Protein AF-A0AAU4IR49-F1 (afdb_monomer_lite)

Radius of gyration: 11.14 Å; chains: 1; bounding box: 33×24×26 Å

Structure (mmCIF, N/CA/C/O backbone):
data_AF-A0AAU4IR49-F1
#
_entry.id   AF-A0AAU4IR49-F1
#
loop_
_atom_site.group_PDB
_atom_site.id
_atom_site.type_symbol
_atom_site.label_atom_id
_atom_site.label_alt_id
_atom_site.label_comp_id
_atom_site.label_asym_id
_atom_site.label_entity_id
_atom_site.label_seq_id
_atom_site.pdbx_PDB_ins_code
_atom_site.Cartn_x
_atom_site.Cartn_y
_atom_site.Cartn_z
_atom_site.occupancy
_atom_site.B_iso_or_equiv
_atom_site.auth_seq_id
_atom_site.auth_comp_id
_atom_site.auth_asym_id
_atom_site.auth_atom_id
_atom_site.pdbx_PDB_model_num
ATOM 1 N N . MET A 1 1 ? -21.748 0.833 3.86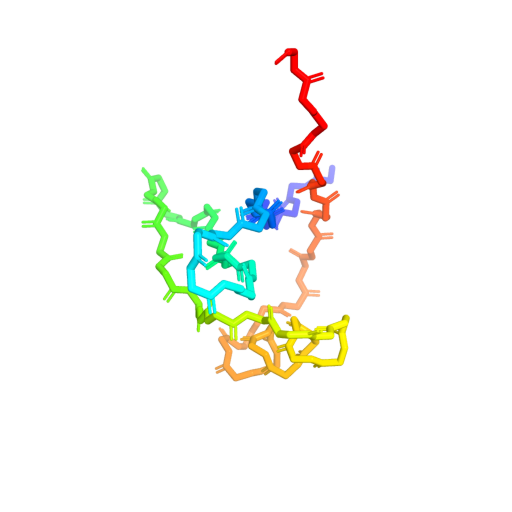2 1.00 49.84 1 MET A N 1
ATOM 2 C CA . MET A 1 1 ? -20.595 -0.084 3.789 1.00 49.84 1 MET A CA 1
ATOM 3 C C . MET A 1 1 ? -19.367 0.753 4.087 1.00 49.84 1 MET A C 1
ATOM 5 O O . MET A 1 1 ? -19.082 1.656 3.314 1.00 49.84 1 MET A O 1
ATOM 9 N N . SER A 1 2 ? -18.756 0.569 5.256 1.00 67.38 2 SER A N 1
ATOM 10 C CA . SER A 1 2 ? -17.570 1.308 5.707 1.00 67.38 2 SER A CA 1
ATOM 11 C C . SER A 1 2 ? -16.374 0.360 5.685 1.00 67.38 2 SER A C 1
ATOM 13 O O . SER A 1 2 ? -15.922 -0.080 6.738 1.00 67.38 2 SER A O 1
ATOM 15 N N . GLY A 1 3 ? -15.930 -0.026 4.491 1.00 73.56 3 GLY A N 1
ATOM 16 C CA . GLY A 1 3 ? -14.716 -0.828 4.370 1.00 73.56 3 GLY A CA 1
ATOM 17 C C . GLY A 1 3 ? -13.473 0.035 4.561 1.00 73.56 3 GLY A C 1
ATOM 18 O O . GLY A 1 3 ? -13.530 1.264 4.479 1.00 73.56 3 GLY A O 1
ATOM 19 N N . VAL A 1 4 ? -12.352 -0.622 4.826 1.00 81.94 4 VAL A N 1
ATOM 20 C CA . VAL A 1 4 ? -11.049 0.013 4.999 1.00 81.94 4 VAL A CA 1
ATOM 21 C C . VAL A 1 4 ? -10.475 0.317 3.608 1.00 81.94 4 VAL A C 1
ATOM 23 O O . VAL A 1 4 ? -10.270 -0.621 2.829 1.00 81.94 4 VAL A O 1
ATOM 26 N N . PRO A 1 5 ? -10.240 1.595 3.253 1.00 86.12 5 PRO A N 1
ATOM 27 C CA . PRO A 1 5 ? -9.678 1.943 1.957 1.00 86.12 5 PRO A CA 1
ATOM 28 C C . PRO A 1 5 ? -8.250 1.422 1.811 1.00 86.12 5 PRO A C 1
ATOM 30 O O . PRO A 1 5 ? -7.408 1.656 2.679 1.00 86.12 5 PRO A O 1
ATOM 33 N N . ILE A 1 6 ? -7.958 0.773 0.688 1.00 87.25 6 ILE A N 1
ATOM 34 C CA . ILE A 1 6 ? -6.586 0.485 0.258 1.00 87.25 6 ILE A CA 1
ATOM 35 C C . ILE A 1 6 ? -6.286 1.285 -0.995 1.00 87.25 6 ILE A C 1
ATOM 37 O O . ILE A 1 6 ? -7.070 1.258 -1.939 1.00 87.25 6 ILE A O 1
ATOM 41 N N . VAL A 1 7 ? -5.131 1.947 -0.997 1.00 89.81 7 VAL A N 1
ATOM 42 C CA . VAL A 1 7 ? -4.616 2.729 -2.118 1.00 89.81 7 VAL A CA 1
ATOM 43 C C . VAL A 1 7 ? -3.375 2.046 -2.674 1.00 89.81 7 VAL A C 1
ATOM 45 O O . VAL A 1 7 ? -2.366 1.885 -1.979 1.00 89.81 7 VAL A O 1
ATOM 48 N N . VAL A 1 8 ? -3.442 1.656 -3.946 1.00 90.50 8 VAL A N 1
ATOM 49 C CA . VAL A 1 8 ? -2.277 1.183 -4.702 1.00 90.50 8 VAL A CA 1
ATOM 50 C C . VAL A 1 8 ? -1.770 2.329 -5.564 1.00 90.50 8 VAL A C 1
ATOM 52 O O . VAL A 1 8 ? -2.400 2.722 -6.544 1.00 90.50 8 VAL A O 1
ATOM 55 N N . HIS A 1 9 ? -0.610 2.856 -5.188 1.00 89.31 9 HIS A N 1
ATOM 56 C CA . HIS A 1 9 ? 0.016 4.004 -5.830 1.00 89.31 9 HIS A CA 1
ATOM 57 C C . HIS A 1 9 ? 0.586 3.637 -7.202 1.00 89.31 9 HIS A C 1
ATOM 59 O O . HIS A 1 9 ? 0.83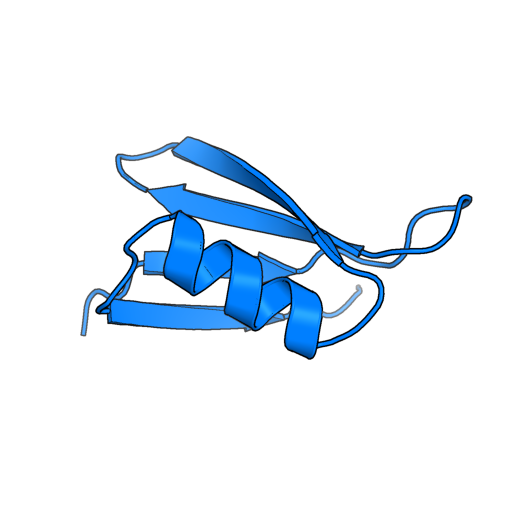7 2.470 -7.525 1.00 89.31 9 HIS A O 1
ATOM 65 N N . ARG A 1 10 ? 0.871 4.663 -8.007 1.00 86.31 10 ARG A N 1
ATOM 66 C CA . ARG A 1 10 ? 1.561 4.498 -9.290 1.00 86.31 10 ARG A CA 1
ATOM 67 C C . ARG A 1 10 ? 2.924 3.799 -9.137 1.00 86.31 10 ARG A C 1
ATOM 69 O O . ARG A 1 10 ? 3.563 3.925 -8.085 1.00 86.31 10 ARG A O 1
ATOM 76 N N . PRO A 1 11 ? 3.410 3.121 -10.193 1.00 88.94 11 PRO A N 1
ATOM 77 C CA . PRO A 1 11 ? 4.738 2.537 -10.181 1.00 88.94 11 PRO A CA 1
ATOM 78 C C . PRO A 1 11 ? 5.827 3.561 -9.851 1.00 88.94 11 PRO A C 1
ATOM 80 O O . PRO A 1 11 ? 5.804 4.689 -10.350 1.00 88.94 11 PRO A O 1
ATOM 83 N N . SER A 1 12 ? 6.785 3.171 -9.014 1.00 86.31 12 SER A N 1
ATOM 84 C CA . SER A 1 12 ? 7.944 4.008 -8.703 1.00 86.31 12 SER A CA 1
ATOM 85 C C . SER A 1 12 ? 9.023 3.900 -9.790 1.00 86.31 12 SER A C 1
ATOM 87 O O . SER A 1 12 ? 8.990 2.995 -10.624 1.00 86.31 12 SER A O 1
ATOM 89 N N . VAL A 1 13 ? 10.017 4.798 -9.770 1.00 86.88 13 VAL A N 1
ATOM 90 C CA . VAL A 1 13 ? 11.158 4.761 -10.711 1.00 86.88 13 VAL A CA 1
ATOM 91 C C . VAL A 1 13 ? 11.958 3.459 -10.581 1.00 86.88 13 VAL A C 1
ATOM 93 O O . VAL A 1 13 ? 12.469 2.954 -11.574 1.00 86.88 13 VAL A O 1
ATOM 96 N N . SER A 1 14 ? 12.024 2.875 -9.381 1.00 85.94 14 SER A N 1
ATOM 97 C CA . SER A 1 14 ? 12.640 1.562 -9.147 1.00 85.94 14 SER A CA 1
ATOM 98 C C . SER A 1 14 ? 11.739 0.380 -9.537 1.00 85.94 14 SER A C 1
ATOM 100 O O . SER A 1 14 ? 12.091 -0.766 -9.275 1.00 85.94 14 SER A O 1
ATOM 102 N N . GLY A 1 15 ? 10.580 0.634 -10.149 1.00 88.38 15 GLY A N 1
ATOM 103 C CA . GLY A 1 15 ? 9.531 -0.359 -10.357 1.00 88.38 15 GLY A CA 1
ATOM 104 C C . GLY A 1 15 ? 8.663 -0.552 -9.113 1.00 88.38 15 GLY A C 1
ATOM 105 O O . GLY A 1 15 ? 8.812 0.160 -8.117 1.00 88.38 15 GLY A O 1
ATOM 106 N N . GLY A 1 16 ? 7.728 -1.502 -9.186 1.00 92.50 16 GLY A N 1
ATOM 107 C CA . GLY A 1 16 ? 6.789 -1.804 -8.102 1.00 92.50 16 GLY A CA 1
ATOM 108 C C . GLY A 1 16 ? 5.832 -0.652 -7.768 1.00 92.50 16 GLY A C 1
ATOM 109 O O . GLY A 1 16 ? 6.045 0.501 -8.136 1.00 92.50 16 GLY A O 1
ATOM 110 N N . ARG A 1 17 ? 4.749 -0.964 -7.064 1.00 92.50 17 ARG A N 1
ATOM 111 C CA . ARG A 1 17 ? 3.708 -0.034 -6.625 1.00 92.50 17 ARG A CA 1
ATOM 112 C C . ARG A 1 17 ? 3.651 -0.022 -5.111 1.00 92.50 17 ARG A C 1
ATOM 114 O O . ARG A 1 17 ? 3.565 -1.069 -4.480 1.00 92.50 17 ARG A O 1
ATOM 121 N N . ARG A 1 18 ? 3.690 1.164 -4.517 1.00 93.06 18 ARG A N 1
ATOM 122 C CA . ARG A 1 18 ? 3.502 1.310 -3.073 1.00 93.06 18 ARG A CA 1
ATOM 123 C C . ARG A 1 18 ? 2.036 1.002 -2.747 1.00 93.06 18 ARG A C 1
ATOM 125 O O . ARG A 1 18 ? 1.161 1.542 -3.413 1.00 93.06 18 ARG A O 1
ATOM 132 N N . ALA A 1 19 ? 1.764 0.172 -1.749 1.00 91.75 19 ALA A N 1
ATOM 133 C CA . ALA A 1 19 ? 0.420 -0.075 -1.236 1.00 91.75 19 ALA A CA 1
ATOM 134 C C . ALA A 1 19 ? 0.280 0.537 0.161 1.00 91.75 19 ALA A C 1
ATOM 136 O O . ALA A 1 19 ? 1.169 0.394 1.007 1.00 91.75 19 ALA A O 1
ATOM 137 N N . THR A 1 20 ? -0.826 1.235 0.401 1.00 93.19 20 THR A N 1
ATOM 138 C CA . THR A 1 20 ? -1.155 1.824 1.703 1.00 93.19 20 THR A CA 1
ATOM 139 C C . THR A 1 20 ? -2.593 1.523 2.084 1.00 93.19 20 THR A C 1
ATOM 141 O O . THR A 1 20 ? -3.456 1.450 1.213 1.00 93.19 20 THR A O 1
ATOM 144 N N . VAL A 1 21 ? -2.861 1.392 3.377 1.00 91.00 21 VAL A N 1
ATOM 145 C CA . VAL A 1 21 ? -4.211 1.235 3.924 1.00 91.00 21 VAL A CA 1
ATOM 146 C C . VAL A 1 21 ? -4.578 2.453 4.760 1.00 91.00 21 VAL A C 1
ATOM 148 O O . VAL A 1 21 ? -3.757 2.917 5.545 1.00 91.00 21 VAL A O 1
ATOM 151 N N . HIS A 1 22 ? -5.801 2.955 4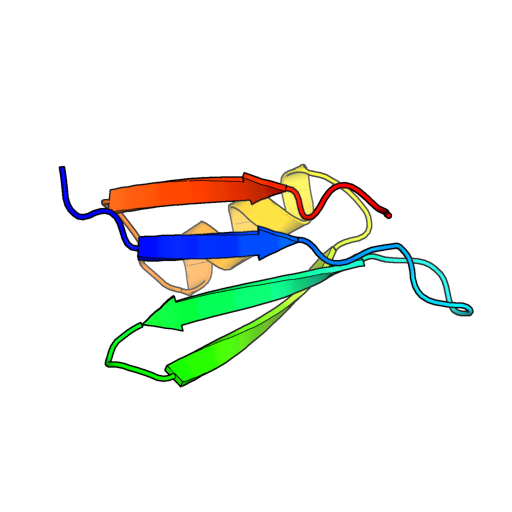.613 1.00 88.56 22 HIS A N 1
ATOM 152 C CA . HIS A 1 22 ? -6.326 4.024 5.452 1.00 88.56 22 HIS A CA 1
ATOM 153 C C . HIS A 1 22 ? -7.128 3.434 6.613 1.00 88.56 22 HIS A C 1
ATOM 155 O O . HIS A 1 22 ? -8.280 3.029 6.448 1.00 88.56 22 HIS A O 1
ATOM 161 N N . ARG A 1 23 ? -6.532 3.379 7.801 1.00 85.12 23 ARG A N 1
ATOM 162 C CA . ARG A 1 23 ? -7.157 2.812 9.000 1.00 85.12 23 ARG A CA 1
ATOM 163 C C . ARG A 1 23 ? -6.929 3.738 10.185 1.00 85.12 23 ARG A C 1
ATOM 165 O O . ARG A 1 23 ? -5.887 4.371 10.289 1.00 85.12 23 ARG A O 1
ATOM 172 N N . ASP A 1 24 ? -7.920 3.835 11.072 1.00 85.94 24 ASP A N 1
ATOM 173 C CA . ASP A 1 24 ? -7.815 4.606 12.318 1.00 85.94 24 ASP A CA 1
ATOM 174 C C . ASP A 1 24 ? -7.382 6.077 12.087 1.00 85.94 24 ASP A C 1
ATOM 176 O O . ASP A 1 24 ? -6.699 6.686 12.908 1.00 85.94 24 ASP A O 1
ATOM 180 N N . GLY A 1 25 ? -7.785 6.653 10.944 1.00 86.81 25 GLY A N 1
ATOM 181 C CA . GLY A 1 25 ? -7.502 8.039 10.554 1.00 86.81 25 GLY A CA 1
ATOM 182 C C . GLY A 1 25 ? -6.100 8.294 9.989 1.00 86.81 25 GLY A C 1
ATOM 183 O O . GLY A 1 25 ? -5.698 9.454 9.896 1.00 86.81 25 GLY A O 1
ATOM 184 N N . ARG A 1 26 ? -5.345 7.250 9.622 1.00 89.38 26 ARG A N 1
ATOM 185 C CA . ARG A 1 26 ? -3.985 7.367 9.072 1.00 89.38 26 ARG A CA 1
ATOM 186 C C . ARG A 1 26 ? -3.728 6.393 7.925 1.00 89.38 26 ARG A C 1
ATOM 188 O O . ARG A 1 26 ? -4.308 5.312 7.879 1.00 89.38 26 ARG A O 1
ATOM 195 N N . ASP A 1 27 ? -2.802 6.771 7.047 1.00 89.94 27 ASP A N 1
ATOM 196 C CA . ASP A 1 27 ? -2.290 5.887 6.002 1.00 89.94 27 ASP A CA 1
ATOM 197 C C . ASP A 1 27 ? -1.113 5.065 6.537 1.00 89.94 27 ASP A C 1
ATOM 199 O O . ASP A 1 27 ? -0.085 5.608 6.951 1.00 89.94 27 ASP A O 1
ATOM 203 N N . GLU A 1 28 ? -1.249 3.745 6.507 1.00 92.56 28 GLU A N 1
ATOM 204 C CA . GLU A 1 28 ? -0.211 2.796 6.900 1.00 92.56 28 GLU A CA 1
ATOM 205 C C . GLU A 1 28 ? 0.392 2.134 5.661 1.00 92.56 28 GLU A C 1
ATOM 207 O O . GLU A 1 28 ? -0.314 1.788 4.713 1.00 92.56 28 GLU A O 1
ATOM 212 N N . PHE A 1 29 ? 1.718 1.976 5.640 1.00 93.25 29 PHE A N 1
ATOM 213 C CA . PHE A 1 29 ? 2.411 1.323 4.533 1.00 93.25 29 PHE A CA 1
ATOM 214 C C . PHE A 1 29 ? 2.310 -0.194 4.664 1.00 93.25 29 PHE A C 1
ATOM 216 O O . PHE A 1 29 ? 2.778 -0.757 5.648 1.00 93.25 29 PHE A O 1
ATOM 223 N N . LEU A 1 30 ? 1.728 -0.826 3.647 1.00 92.25 30 LEU A N 1
ATOM 224 C CA . LEU A 1 30 ? 1.554 -2.272 3.583 1.00 92.25 30 LEU A CA 1
ATOM 225 C C . LEU A 1 30 ? 2.747 -2.968 2.918 1.00 92.25 30 LEU A C 1
ATOM 227 O O . LEU A 1 30 ? 3.182 -4.020 3.367 1.0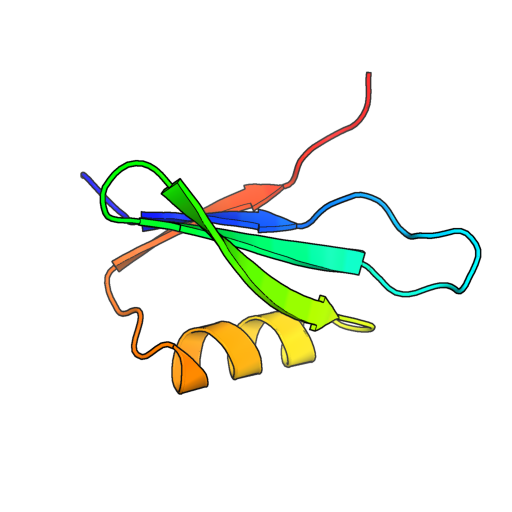0 92.25 30 LEU A O 1
ATOM 231 N N . GLY A 1 31 ? 3.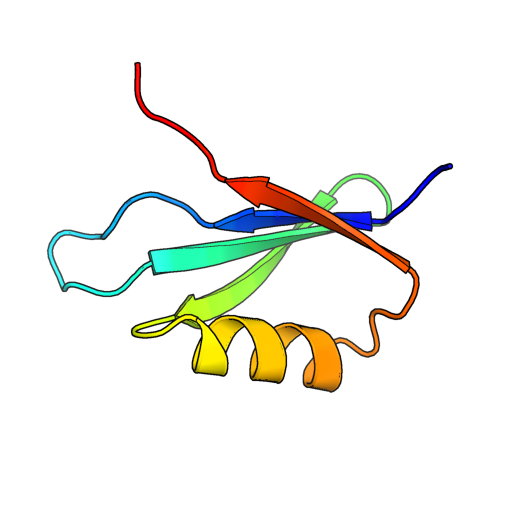295 -2.372 1.857 1.00 94.06 31 GLY A N 1
ATOM 232 C CA . GLY A 1 31 ? 4.403 -2.964 1.113 1.00 94.06 31 GLY A CA 1
ATOM 233 C C . GLY A 1 31 ? 4.545 -2.425 -0.309 1.00 94.06 31 GLY A C 1
ATOM 234 O O . GLY A 1 31 ? 3.750 -1.604 -0.775 1.00 94.06 31 GLY A O 1
ATOM 235 N N . THR A 1 32 ? 5.584 -2.884 -1.009 1.00 95.62 32 THR A N 1
ATOM 236 C CA . THR A 1 32 ? 5.792 -2.598 -2.436 1.00 95.62 32 THR A CA 1
ATOM 237 C C . THR A 1 32 ? 5.371 -3.815 -3.251 1.00 95.62 32 THR A C 1
ATOM 239 O O . THR A 1 32 ? 6.056 -4.833 -3.226 1.00 95.62 32 THR A O 1
ATOM 242 N N . ALA A 1 33 ? 4.260 -3.701 -3.975 1.00 93.19 33 ALA A N 1
ATOM 243 C CA . ALA A 1 33 ? 3.712 -4.748 -4.827 1.00 93.19 33 ALA A CA 1
ATOM 244 C C . ALA A 1 33 ? 4.330 -4.712 -6.229 1.00 93.19 33 ALA A C 1
ATOM 246 O O . ALA A 1 33 ? 4.385 -3.662 -6.869 1.00 93.19 33 ALA A O 1
ATOM 247 N N . TYR A 1 34 ? 4.746 -5.860 -6.744 1.00 93.00 34 TYR A N 1
ATOM 248 C CA . TYR A 1 34 ? 5.150 -6.048 -8.139 1.00 93.00 34 TYR A CA 1
ATOM 249 C C . TYR A 1 34 ? 4.064 -6.760 -8.955 1.00 93.00 34 TYR A C 1
ATOM 251 O O . TYR A 1 34 ? 4.111 -6.751 -10.184 1.00 93.00 34 TYR A O 1
ATOM 259 N N . SER A 1 35 ? 3.072 -7.327 -8.273 1.00 90.50 35 SER A N 1
ATOM 260 C CA . SER A 1 35 ? 1.904 -7.990 -8.838 1.00 90.50 35 SER A CA 1
ATOM 261 C C . SER A 1 35 ? 0.672 -7.786 -7.952 1.00 90.50 35 SER A C 1
ATOM 263 O O . SER A 1 35 ? 0.791 -7.446 -6.774 1.00 90.50 35 SER A O 1
ATOM 265 N N . ASP A 1 36 ? -0.516 -8.054 -8.493 1.00 87.25 36 ASP A N 1
ATOM 266 C CA . ASP A 1 36 ? -1.759 -8.043 -7.708 1.00 87.25 36 ASP A CA 1
ATOM 267 C C . ASP A 1 36 ? -1.726 -9.083 -6.576 1.00 87.25 36 ASP A C 1
ATOM 269 O O . ASP A 1 36 ? -2.322 -8.877 -5.521 1.00 87.25 36 ASP A O 1
ATOM 273 N N . HIS A 1 37 ? -0.981 -10.180 -6.764 1.00 91.31 37 HIS A N 1
ATOM 274 C CA . HIS A 1 37 ? -0.797 -11.204 -5.739 1.00 91.31 37 HIS A CA 1
ATOM 275 C C . HIS A 1 37 ? -0.096 -10.648 -4.494 1.00 91.31 37 HIS A C 1
ATOM 277 O O . HIS A 1 37 ? -0.514 -10.949 -3.380 1.00 91.31 37 HIS A O 1
ATOM 283 N N . ASP A 1 38 ? 0.901 -9.777 -4.668 1.00 93.38 38 ASP A N 1
ATOM 284 C CA . ASP A 1 38 ? 1.586 -9.146 -3.535 1.00 93.38 38 ASP A CA 1
ATOM 285 C C . ASP A 1 38 ? 0.620 -8.275 -2.722 1.00 93.38 38 ASP A C 1
ATOM 287 O O . ASP A 1 38 ? 0.670 -8.263 -1.496 1.00 93.38 38 ASP A O 1
ATOM 291 N N . VAL A 1 39 ? -0.313 -7.589 -3.394 1.00 88.38 39 VAL A N 1
ATOM 292 C CA . VAL A 1 39 ? -1.346 -6.784 -2.723 1.00 88.38 39 VAL A CA 1
ATOM 293 C C . VAL A 1 39 ? -2.256 -7.667 -1.869 1.00 88.38 39 VAL A C 1
ATOM 295 O O . VAL A 1 39 ? -2.544 -7.309 -0.728 1.00 88.38 39 VAL A O 1
ATOM 298 N N . VAL A 1 40 ? -2.678 -8.824 -2.391 1.00 89.44 40 VAL A N 1
ATOM 299 C CA . VAL A 1 40 ? -3.483 -9.803 -1.638 1.00 89.44 40 VAL A CA 1
ATOM 300 C C . VAL A 1 40 ? -2.724 -10.305 -0.410 1.00 89.44 40 VAL A C 1
ATOM 302 O O . VAL A 1 40 ? -3.282 -10.307 0.684 1.00 89.44 40 VAL A O 1
ATOM 305 N N . MET A 1 41 ? -1.441 -10.641 -0.557 1.00 92.94 41 MET A N 1
ATOM 306 C CA . MET A 1 41 ? -0.608 -11.073 0.568 1.00 92.94 41 MET A CA 1
ATOM 307 C C . MET A 1 41 ? -0.513 -10.001 1.662 1.00 92.94 41 MET A C 1
ATOM 309 O O . MET A 1 41 ? -0.637 -10.319 2.842 1.00 92.94 41 MET A O 1
ATOM 313 N N . PHE A 1 42 ? -0.361 -8.723 1.294 1.00 92.00 42 PHE A N 1
ATOM 314 C CA . PHE A 1 42 ? -0.301 -7.641 2.280 1.00 92.00 42 PHE A CA 1
ATOM 315 C C . PHE A 1 42 ? -1.611 -7.457 3.053 1.00 92.00 42 PHE A C 1
ATOM 317 O O . PHE A 1 42 ? -1.598 -7.135 4.239 1.00 92.00 42 PHE A O 1
ATOM 324 N N . ILE A 1 43 ? -2.748 -7.646 2.382 1.00 87.88 43 ILE A N 1
ATOM 325 C CA . ILE A 1 43 ? -4.079 -7.582 2.996 1.00 87.88 43 ILE A CA 1
ATOM 326 C C . ILE A 1 43 ? -4.244 -8.688 4.039 1.00 87.88 43 ILE A C 1
ATOM 328 O O . ILE A 1 43 ? -4.713 -8.423 5.150 1.00 87.88 43 ILE A O 1
ATOM 332 N N . GLU A 1 44 ? -3.868 -9.913 3.667 1.00 89.00 44 GLU A N 1
ATOM 333 C CA . GLU A 1 44 ? -3.947 -11.081 4.542 1.00 89.00 44 GLU A CA 1
ATOM 334 C C . GLU A 1 44 ? -3.042 -10.909 5.765 1.00 89.00 44 GLU A C 1
ATOM 336 O O . GLU A 1 44 ? -3.489 -11.118 6.894 1.00 89.00 44 GLU A O 1
ATOM 341 N N . GLU A 1 45 ? -1.805 -10.448 5.563 1.00 89.31 45 GLU A N 1
ATOM 342 C CA . GLU A 1 45 ? -0.852 -10.187 6.646 1.00 89.31 45 GLU A CA 1
ATOM 343 C C . GLU A 1 45 ? -1.326 -9.062 7.583 1.00 89.31 45 GLU A C 1
ATOM 345 O O . GLU A 1 45 ? -1.180 -9.158 8.802 1.00 89.31 45 GLU A O 1
ATOM 350 N N . ALA A 1 46 ? -1.971 -8.026 7.039 1.00 87.06 46 ALA A N 1
ATOM 351 C CA . ALA A 1 46 ? -2.556 -6.938 7.819 1.00 87.06 46 ALA A CA 1
ATOM 352 C C . ALA A 1 46 ? -3.866 -7.325 8.541 1.00 87.06 46 ALA A C 1
ATOM 354 O O . ALA A 1 46 ? -4.409 -6.521 9.307 1.00 87.06 46 ALA A O 1
ATOM 355 N N . GLY A 1 47 ? -4.391 -8.537 8.311 1.00 87.75 47 GLY A N 1
ATOM 356 C CA . GLY A 1 47 ? -5.618 -9.035 8.933 1.00 87.75 47 GLY A CA 1
ATOM 357 C C . GLY A 1 47 ? -6.873 -8.254 8.533 1.00 87.75 47 GLY A C 1
ATOM 358 O O . GLY A 1 47 ? -7.827 -8.170 9.314 1.00 87.75 47 GLY A O 1
ATOM 359 N N . ILE A 1 48 ? -6.877 -7.638 7.347 1.00 83.25 48 ILE A N 1
ATOM 360 C CA . ILE A 1 48 ? -7.979 -6.784 6.902 1.00 83.25 48 ILE A CA 1
ATOM 361 C C . ILE A 1 48 ? -9.051 -7.648 6.233 1.00 83.25 48 ILE A C 1
ATOM 363 O O . ILE A 1 48 ? -8.796 -8.322 5.241 1.00 83.25 48 ILE A O 1
ATOM 367 N N . THR A 1 49 ? -10.268 -7.617 6.775 1.00 79.06 49 THR A N 1
ATOM 368 C CA . THR A 1 49 ? -11.384 -8.482 6.346 1.00 79.06 49 THR A CA 1
ATOM 369 C C . THR A 1 49 ? -12.526 -7.737 5.652 1.00 79.06 49 THR A C 1
ATOM 371 O O . THR A 1 49 ? -13.326 -8.373 4.972 1.00 79.06 49 THR A O 1
ATOM 374 N N . ASP A 1 50 ? -12.592 -6.408 5.774 1.00 77.12 50 ASP A N 1
ATOM 375 C CA . ASP A 1 50 ? -13.607 -5.564 5.129 1.00 77.12 50 ASP A CA 1
ATOM 376 C C . ASP A 1 50 ? -12.919 -4.483 4.288 1.00 77.12 50 ASP A C 1
ATOM 378 O O . ASP A 1 50 ? -12.486 -3.449 4.802 1.00 77.12 50 ASP A O 1
ATOM 382 N N . LEU A 1 51 ? -12.739 -4.768 2.998 1.00 72.50 51 LEU A N 1
ATOM 383 C CA . LEU A 1 51 ? -11.925 -3.972 2.086 1.00 72.50 51 LEU A CA 1
ATOM 384 C C . LEU A 1 51 ? -12.757 -3.174 1.098 1.00 72.50 51 LEU A C 1
ATOM 386 O O . LEU A 1 51 ? -13.665 -3.696 0.454 1.00 72.50 51 LEU A O 1
ATOM 390 N N . VAL A 1 52 ? -12.335 -1.931 0.880 1.00 76.31 52 VAL A N 1
ATOM 391 C CA . VAL A 1 52 ? -12.701 -1.159 -0.308 1.00 76.31 52 VAL A CA 1
ATOM 392 C C . VAL A 1 52 ? -11.415 -0.858 -1.065 1.00 76.31 52 VAL A C 1
ATOM 394 O O . VAL A 1 52 ? -10.546 -0.129 -0.589 1.00 76.31 52 VAL A O 1
ATOM 397 N N . TYR A 1 53 ? -11.275 -1.465 -2.240 1.00 70.06 53 TYR A N 1
ATOM 398 C CA . TYR A 1 53 ? -10.104 -1.285 -3.088 1.00 70.06 53 TYR A CA 1
ATOM 399 C C . TYR A 1 53 ? -10.234 0.003 -3.907 1.00 70.06 53 TYR A C 1
ATOM 401 O O . TYR A 1 53 ? -11.194 0.160 -4.663 1.00 70.06 53 TYR A O 1
ATOM 409 N N . ILE A 1 54 ? -9.270 0.914 -3.756 1.00 66.69 54 ILE A N 1
ATOM 410 C CA . ILE A 1 54 ? -9.181 2.164 -4.510 1.00 66.69 54 ILE A CA 1
ATOM 411 C C . ILE A 1 54 ? -7.865 2.141 -5.294 1.00 66.69 54 ILE A C 1
ATOM 413 O O . ILE A 1 54 ? -6.770 2.246 -4.743 1.00 66.69 54 ILE A O 1
ATOM 417 N N . LEU A 1 55 ? -7.972 1.983 -6.611 1.00 66.31 55 LEU A N 1
ATOM 418 C CA . LEU A 1 55 ? -6.868 2.276 -7.518 1.00 66.31 55 LE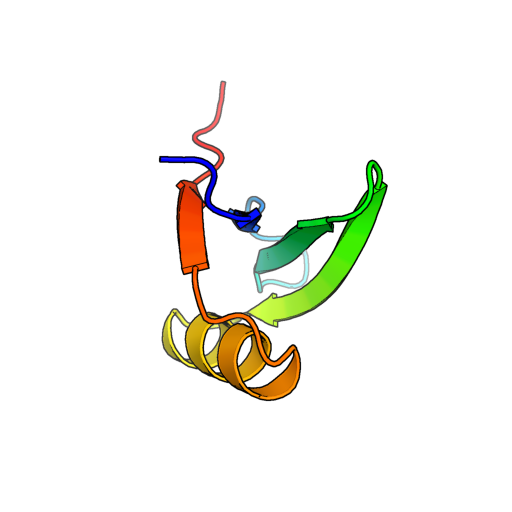U A CA 1
ATOM 419 C C . LEU A 1 55 ? -6.769 3.792 -7.640 1.00 66.31 55 LEU A C 1
ATOM 421 O O . LEU A 1 55 ? -7.739 4.437 -8.032 1.00 66.31 55 LEU A O 1
ATOM 425 N N . ASP A 1 56 ? -5.607 4.351 -7.316 1.00 65.62 56 ASP A N 1
ATOM 426 C CA . ASP A 1 56 ? -5.340 5.747 -7.640 1.00 65.62 56 ASP A CA 1
ATOM 427 C C . ASP A 1 56 ? -5.074 5.821 -9.154 1.00 65.62 56 ASP A C 1
ATOM 429 O O . ASP A 1 56 ? -4.028 5.379 -9.647 1.00 65.62 56 ASP A O 1
ATOM 433 N N . GLU A 1 57 ? -6.068 6.290 -9.912 1.00 49.47 57 GLU A N 1
ATOM 434 C CA . GLU A 1 57 ? -5.946 6.567 -11.344 1.00 49.47 57 GLU A CA 1
ATOM 435 C C . GLU A 1 57 ? -5.352 7.973 -11.547 1.00 49.47 57 GLU A C 1
ATOM 437 O O . GLU A 1 57 ? -5.772 8.923 -10.884 1.00 49.47 57 GLU A O 1
ATOM 442 N N . PRO A 1 58 ? -4.353 8.136 -12.434 1.00 47.56 58 PRO A N 1
ATOM 443 C CA . PRO A 1 58 ? -3.655 9.404 -12.601 1.00 47.56 58 PRO A CA 1
ATOM 444 C C . PRO A 1 58 ? -4.575 10.505 -13.144 1.00 47.56 58 PRO A C 1
ATOM 446 O O . PRO A 1 58 ? -5.306 10.293 -14.113 1.00 47.56 58 PRO A O 1
ATOM 449 N N . GLN A 1 59 ? -4.440 11.704 -12.571 1.00 48.28 59 GLN A N 1
ATOM 450 C CA . GLN A 1 59 ? -4.480 12.935 -13.364 1.00 48.28 59 GLN A CA 1
ATOM 451 C C . GLN A 1 59 ? -3.113 13.165 -14.010 1.00 48.28 59 GLN A C 1
ATOM 453 O O . GLN A 1 59 ? -2.088 12.900 -13.334 1.00 48.28 59 GLN A O 1
#

Secondary structure (DSSP, 8-state):
--PEEEEEEEEETTEEEEEEEEETTEEEEEEEESSHHHHHHHHHHTT--SEEEEE----

Foldseek 3Di:
DDFWEKEWADADPVGFTWIWICPPNDTDTQDTHNDVVSVVVSCVVVVGDGYDYDYPDDD

Sequence (59 aa):
MSGVPIVVHRPSVSGGRRATVHRDGRDEFLGTAYSDHDVVMFIEEAGITDLVYILDEPQ

pLDDT: mean 83.74, std 12.05, range [47.56, 95.62]